Protein AF-A0A534JPN4-F1 (afdb_monomer)

pLDDT: mean 93.25, std 6.63, range [53.38, 98.0]

Secondary s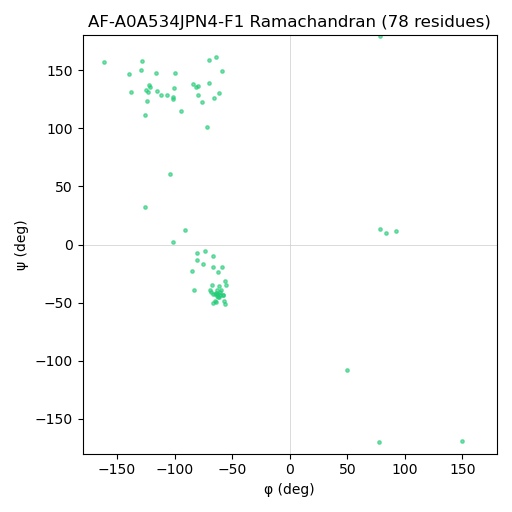tructure (DSSP, 8-state):
---EEE----HHHHHHHHHHHHHTTPEEPS----TTEEEEEEETTEEEEEETTS-EEE-----TTHHHHHHHHHHHH---

Structure (mmCIF, N/CA/C/O backbone):
data_AF-A0A534JPN4-F1
#
_entry.id   AF-A0A534JPN4-F1
#
loop_
_atom_site.group_PDB
_atom_site.id
_atom_site.type_symbol
_atom_site.label_atom_id
_atom_site.label_alt_id
_atom_site.label_comp_id
_atom_site.label_asym_id
_atom_site.label_entity_id
_atom_site.label_seq_id
_atom_site.pdbx_PDB_ins_code
_atom_site.Cartn_x
_atom_site.Cartn_y
_atom_site.Cartn_z
_atom_site.occupancy
_atom_site.B_iso_or_equiv
_atom_site.auth_seq_id
_atom_site.auth_comp_id
_atom_site.auth_asym_id
_atom_site.auth_atom_id
_atom_site.pdbx_PDB_model_num
ATOM 1 N N . MET A 1 1 ? -14.798 5.729 4.662 1.00 81.94 1 MET A N 1
ATOM 2 C CA . MET A 1 1 ? -13.757 6.790 4.607 1.00 81.94 1 MET A CA 1
ATOM 3 C C . MET A 1 1 ? -13.405 7.152 3.165 1.00 81.94 1 MET A C 1
ATOM 5 O O . MET A 1 1 ? -13.450 6.289 2.295 1.00 81.94 1 MET A O 1
ATOM 9 N N . GLN A 1 2 ? -13.043 8.417 2.915 1.00 90.69 2 GLN A N 1
ATOM 10 C CA . GLN A 1 2 ? -12.637 8.900 1.585 1.00 90.69 2 GLN A CA 1
ATOM 11 C C . GLN A 1 2 ? -11.276 8.332 1.146 1.00 90.69 2 GLN A C 1
ATOM 13 O O . GLN A 1 2 ? -10.469 7.903 1.979 1.00 90.69 2 GLN A O 1
ATOM 18 N N . GLY A 1 3 ? -11.026 8.337 -0.165 1.00 94.56 3 GLY A N 1
ATOM 19 C CA . GLY A 1 3 ? -9.728 7.976 -0.731 1.00 94.56 3 GLY A CA 1
ATOM 20 C C . GLY A 1 3 ? -8.605 8.873 -0.214 1.00 94.56 3 GLY A C 1
ATOM 21 O O . GLY A 1 3 ? -8.824 10.037 0.123 1.00 94.56 3 GLY A O 1
ATOM 22 N N . LYS A 1 4 ? -7.398 8.317 -0.115 1.00 96.31 4 LYS A N 1
ATOM 23 C CA . LYS A 1 4 ? -6.225 9.012 0.426 1.00 96.31 4 LYS A CA 1
ATOM 24 C C . LYS A 1 4 ? -4.982 8.679 -0.385 1.00 96.31 4 LYS A C 1
ATOM 26 O O . LYS A 1 4 ? -4.837 7.566 -0.887 1.00 96.31 4 LYS A O 1
ATOM 31 N N . THR A 1 5 ? -4.089 9.657 -0.477 1.00 97.25 5 THR A N 1
ATOM 32 C CA . THR A 1 5 ? -2.808 9.536 -1.171 1.00 97.25 5 THR A CA 1
ATOM 33 C C . THR A 1 5 ? -1.671 9.840 -0.208 1.00 97.25 5 THR A C 1
ATOM 35 O O . THR A 1 5 ? -1.734 10.816 0.539 1.00 97.25 5 THR A O 1
ATOM 38 N N . TRP A 1 6 ? -0.615 9.037 -0.272 1.00 97.44 6 TRP A N 1
ATOM 39 C CA . TRP A 1 6 ? 0.670 9.281 0.376 1.00 97.44 6 TRP A CA 1
ATOM 40 C C . TRP A 1 6 ? 1.738 9.449 -0.701 1.00 97.44 6 TRP A C 1
ATOM 42 O O . TRP A 1 6 ? 1.648 8.844 -1.771 1.00 97.44 6 TRP A O 1
ATOM 52 N N . LYS A 1 7 ? 2.737 10.286 -0.434 1.00 96.12 7 LYS A N 1
ATOM 53 C CA . LYS A 1 7 ? 3.852 10.568 -1.346 1.00 96.12 7 LYS A CA 1
ATOM 54 C C . LYS A 1 7 ? 5.169 10.390 -0.600 1.00 96.12 7 LYS A C 1
ATOM 56 O O . LYS A 1 7 ? 5.187 10.480 0.620 1.00 96.12 7 LYS A O 1
ATOM 61 N N . GLY A 1 8 ? 6.250 10.160 -1.343 1.00 94.75 8 GLY A N 1
ATOM 62 C CA . GLY A 1 8 ? 7.597 10.067 -0.775 1.00 94.75 8 GLY A CA 1
ATOM 63 C C . GLY A 1 8 ? 7.921 8.732 -0.100 1.00 94.75 8 GLY A C 1
ATOM 64 O O . GLY A 1 8 ? 8.926 8.639 0.596 1.00 94.75 8 GLY A O 1
ATOM 65 N N . ALA A 1 9 ? 7.117 7.682 -0.304 1.00 96.75 9 ALA A N 1
ATOM 66 C CA . ALA A 1 9 ? 7.420 6.369 0.251 1.00 96.75 9 ALA A CA 1
ATOM 67 C C . ALA A 1 9 ? 8.693 5.792 -0.391 1.00 96.75 9 ALA A C 1
ATOM 69 O O . ALA A 1 9 ? 8.784 5.653 -1.612 1.00 96.75 9 ALA A O 1
ATOM 70 N N . SER A 1 10 ? 9.666 5.410 0.435 1.00 96.44 10 SER A N 1
ATOM 71 C CA . SER A 1 10 ? 10.849 4.683 -0.034 1.00 96.44 10 SER A CA 1
ATOM 72 C C . SER A 1 10 ? 10.474 3.297 -0.594 1.00 96.44 10 SER A C 1
ATOM 74 O O . SER A 1 10 ? 9.425 2.749 -0.237 1.00 96.44 10 SER A O 1
ATOM 76 N N . PRO A 1 11 ? 11.336 2.653 -1.407 1.00 95.88 11 PRO A N 1
ATOM 77 C CA . PRO A 1 11 ? 11.107 1.276 -1.854 1.00 95.88 11 PRO A CA 1
ATOM 78 C C . PRO A 1 11 ? 10.895 0.286 -0.698 1.00 95.88 11 PRO A C 1
ATOM 80 O O . PRO A 1 11 ? 10.069 -0.621 -0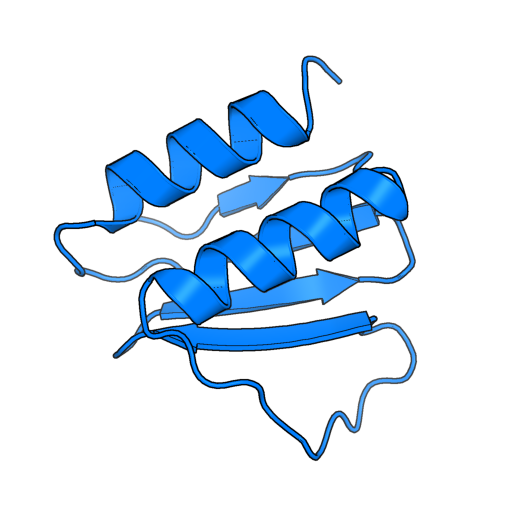.802 1.00 95.88 11 PRO A O 1
ATOM 83 N N . LYS A 1 12 ? 11.591 0.493 0.430 1.00 96.56 12 LYS A N 1
ATOM 84 C CA . LYS A 1 12 ? 11.409 -0.299 1.653 1.00 96.56 12 LYS A CA 1
ATOM 85 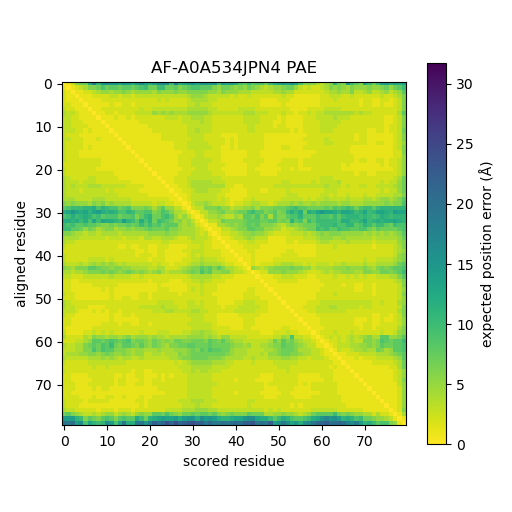C C . LYS A 1 12 ? 10.011 -0.097 2.243 1.00 96.56 12 LYS A C 1
ATOM 87 O O . LYS A 1 12 ? 9.331 -1.082 2.514 1.00 96.56 12 LYS A O 1
ATOM 92 N N . ALA A 1 13 ? 9.568 1.154 2.378 1.00 97.12 13 ALA A N 1
ATOM 93 C CA . ALA A 1 13 ? 8.232 1.482 2.874 1.00 97.12 13 ALA A CA 1
ATOM 94 C C . ALA A 1 13 ? 7.133 0.891 1.974 1.00 97.12 13 ALA A C 1
ATOM 96 O O . ALA A 1 13 ? 6.184 0.291 2.471 1.00 97.12 13 ALA A O 1
ATOM 97 N N . LEU A 1 14 ? 7.284 0.980 0.647 1.00 97.06 14 LEU A N 1
ATOM 98 C CA . LEU A 1 14 ? 6.352 0.368 -0.308 1.00 97.06 14 LEU A CA 1
ATOM 99 C C . LEU A 1 14 ? 6.224 -1.148 -0.116 1.00 97.06 14 LEU A C 1
ATOM 101 O O . LEU A 1 14 ? 5.112 -1.675 -0.164 1.00 97.06 14 LEU A O 1
ATOM 105 N N . ALA A 1 15 ? 7.342 -1.850 0.082 1.00 97.19 15 ALA A N 1
ATOM 106 C CA . ALA A 1 15 ? 7.335 -3.290 0.319 1.00 97.19 15 ALA A CA 1
ATOM 107 C C . ALA A 1 15 ? 6.682 -3.644 1.665 1.00 97.19 15 ALA A C 1
ATOM 109 O O . ALA A 1 15 ? 5.878 -4.573 1.738 1.00 97.19 15 ALA A O 1
ATOM 110 N N . GLU A 1 16 ? 6.983 -2.881 2.715 1.00 98.00 16 GLU A N 1
ATOM 111 C CA . GLU A 1 16 ? 6.416 -3.072 4.052 1.00 98.00 16 GLU A CA 1
ATOM 112 C C . GLU A 1 16 ? 4.895 -2.864 4.065 1.00 98.00 16 GLU A C 1
ATOM 114 O O . GLU A 1 16 ? 4.155 -3.696 4.591 1.00 98.00 16 GLU A O 1
ATOM 119 N N . ILE A 1 17 ? 4.414 -1.814 3.398 1.00 97.88 17 ILE A N 1
ATOM 120 C CA . ILE A 1 17 ? 2.985 -1.503 3.278 1.00 97.88 17 ILE A CA 1
ATOM 121 C C . ILE A 1 17 ? 2.247 -2.592 2.500 1.00 97.88 17 ILE A C 1
ATOM 123 O O . ILE A 1 17 ? 1.171 -3.019 2.916 1.00 97.88 17 ILE A O 1
ATOM 127 N N . ARG A 1 18 ? 2.833 -3.099 1.411 1.00 97.69 18 ARG A N 1
ATOM 128 C CA . ARG A 1 18 ? 2.275 -4.235 0.665 1.00 97.69 18 ARG A CA 1
ATOM 129 C C . ARG A 1 18 ? 2.092 -5.457 1.568 1.00 97.69 18 ARG A C 1
ATOM 131 O O . ARG A 1 18 ? 1.016 -6.049 1.586 1.00 97.69 18 ARG A O 1
ATOM 138 N N . VAL A 1 19 ? 3.118 -5.815 2.343 1.00 97.75 1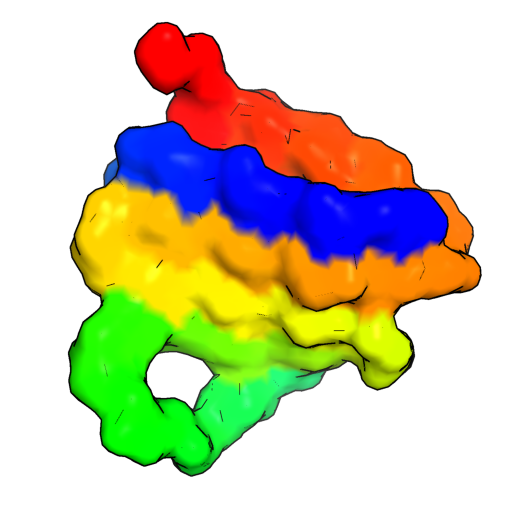9 VAL A N 1
ATOM 139 C CA . VAL A 1 19 ? 3.057 -6.954 3.275 1.00 97.75 19 VAL A CA 1
ATOM 140 C C . VAL A 1 19 ? 2.011 -6.727 4.364 1.00 97.75 19 VAL A C 1
ATOM 142 O O . VAL A 1 19 ? 1.260 -7.651 4.676 1.00 97.75 19 VAL A O 1
ATOM 145 N N . LEU A 1 20 ? 1.927 -5.516 4.925 1.00 97.19 20 LEU A N 1
ATOM 146 C CA . LEU A 1 20 ? 0.893 -5.150 5.894 1.00 97.19 20 LEU A CA 1
ATOM 147 C C . LEU A 1 20 ? -0.508 -5.389 5.320 1.00 97.19 20 LEU A C 1
ATOM 149 O O . LEU A 1 20 ? -1.308 -6.070 5.954 1.00 97.19 20 LEU A O 1
ATOM 153 N N . LEU A 1 21 ? -0.788 -4.868 4.124 1.00 96.69 21 LEU A N 1
ATOM 154 C CA . LEU A 1 21 ? -2.099 -4.989 3.486 1.00 96.69 21 LEU A CA 1
ATOM 155 C C . LEU A 1 21 ? -2.461 -6.457 3.226 1.00 96.69 21 LEU A C 1
ATOM 157 O O . LEU A 1 21 ? -3.561 -6.883 3.570 1.00 96.69 21 LEU A O 1
ATOM 161 N N . ILE A 1 22 ? -1.523 -7.254 2.704 1.00 96.38 22 ILE A N 1
ATOM 162 C CA . ILE A 1 22 ? -1.741 -8.689 2.458 1.00 96.38 22 ILE A CA 1
ATOM 163 C C . ILE A 1 22 ? -2.027 -9.441 3.767 1.00 96.38 22 ILE A C 1
ATOM 165 O O . ILE A 1 22 ? -2.953 -10.245 3.833 1.00 96.38 22 ILE A O 1
ATOM 169 N N . ARG A 1 23 ? -1.293 -9.144 4.849 1.00 95.38 23 ARG A N 1
ATOM 170 C CA . ARG A 1 23 ? -1.536 -9.747 6.175 1.00 95.38 23 ARG A CA 1
ATOM 171 C C . ARG A 1 23 ? -2.909 -9.412 6.753 1.00 95.38 23 ARG A C 1
ATOM 173 O O . ARG A 1 23 ? -3.400 -10.160 7.592 1.00 95.38 23 ARG A O 1
ATOM 180 N N . ARG A 1 24 ? -3.515 -8.304 6.324 1.00 93.00 24 ARG A N 1
ATOM 181 C CA . ARG A 1 24 ? -4.876 -7.897 6.702 1.00 93.00 24 ARG A CA 1
ATOM 182 C C . ARG A 1 24 ? -5.948 -8.421 5.744 1.00 93.00 24 ARG A C 1
ATOM 184 O O . ARG A 1 24 ? -7.095 -8.010 5.824 1.00 93.00 24 ARG A O 1
ATOM 191 N N . GLY A 1 25 ? -5.593 -9.355 4.863 1.00 93.50 25 GLY A N 1
ATOM 192 C CA . GLY A 1 25 ? -6.537 -10.016 3.965 1.00 93.50 25 GLY A CA 1
ATOM 193 C C . GLY A 1 25 ? -6.678 -9.344 2.603 1.00 93.50 25 GLY A C 1
ATOM 194 O O . GLY A 1 25 ? -7.586 -9.699 1.854 1.00 93.50 25 GLY A O 1
ATOM 195 N N . ALA A 1 26 ? -5.798 -8.399 2.253 1.00 95.75 26 ALA A N 1
ATOM 196 C CA . ALA A 1 26 ? -5.763 -7.892 0.890 1.00 95.75 26 ALA A CA 1
ATOM 197 C C . ALA A 1 26 ? -5.222 -8.957 -0.076 1.00 95.75 26 ALA A C 1
ATOM 199 O O . ALA A 1 26 ? -4.233 -9.635 0.206 1.00 95.75 26 ALA A O 1
ATOM 200 N N . VAL A 1 27 ? -5.845 -9.060 -1.244 1.00 96.06 27 VAL A N 1
ATOM 201 C CA . VAL A 1 27 ? -5.402 -9.926 -2.340 1.00 96.06 27 VAL A CA 1
ATOM 202 C C . VAL A 1 27 ? -4.672 -9.073 -3.365 1.00 96.06 27 VAL A C 1
ATOM 204 O O . VAL A 1 27 ? -5.129 -7.982 -3.702 1.00 96.06 27 VAL A O 1
ATOM 207 N N . GLU A 1 28 ? -3.525 -9.548 -3.838 1.00 95.38 28 GLU A N 1
ATOM 208 C CA . GLU A 1 28 ? -2.763 -8.858 -4.873 1.00 95.38 28 GLU A CA 1
ATOM 209 C C . GLU A 1 28 ? -3.308 -9.136 -6.275 1.00 95.38 28 GLU A C 1
ATOM 211 O O . GLU A 1 28 ? -3.587 -10.279 -6.633 1.00 95.38 28 GLU A O 1
ATOM 216 N N . ASP A 1 29 ? -3.411 -8.077 -7.078 1.00 93.19 29 ASP A N 1
ATOM 217 C CA . ASP A 1 29 ? -3.699 -8.172 -8.503 1.00 93.19 29 ASP A CA 1
ATOM 218 C C . ASP A 1 29 ? -2.431 -8.629 -9.249 1.00 93.19 29 ASP A C 1
ATOM 220 O O . ASP A 1 29 ? -1.395 -7.964 -9.204 1.00 93.19 29 ASP A O 1
ATOM 224 N N . THR A 1 30 ? -2.523 -9.739 -9.984 1.00 82.69 30 THR A N 1
ATOM 225 C CA . THR A 1 30 ? -1.395 -10.321 -10.735 1.00 82.69 30 THR A CA 1
ATOM 226 C C . THR A 1 30 ? -1.191 -9.699 -12.121 1.00 82.69 30 THR A C 1
ATOM 228 O O . THR A 1 30 ? -0.079 -9.719 -12.642 1.00 82.69 30 THR A O 1
ATOM 231 N N . ASP A 1 31 ? -2.232 -9.096 -12.704 1.00 83.44 31 ASP A N 1
ATOM 232 C CA . ASP A 1 31 ? -2.228 -8.565 -14.076 1.00 83.44 31 ASP A CA 1
ATOM 233 C C . ASP A 1 31 ? -2.122 -7.032 -14.112 1.00 83.44 31 ASP A C 1
ATOM 235 O O . ASP A 1 31 ? -2.999 -6.315 -14.615 1.00 83.44 31 ASP A O 1
ATOM 239 N N . LEU A 1 32 ? -1.026 -6.497 -13.571 1.00 81.75 32 LEU A N 1
ATOM 240 C CA . LEU A 1 32 ? -0.753 -5.059 -13.621 1.00 81.75 32 LEU A CA 1
ATOM 241 C C . LEU A 1 32 ? -0.364 -4.641 -15.044 1.00 81.75 32 LEU A C 1
ATOM 243 O O . LEU A 1 32 ? 0.773 -4.805 -15.477 1.00 81.75 32 LEU A O 1
ATOM 247 N N . ARG A 1 33 ? -1.312 -4.052 -15.781 1.00 83.69 33 ARG A N 1
ATOM 248 C CA . ARG A 1 33 ? -1.067 -3.511 -17.134 1.00 83.69 33 ARG A CA 1
ATOM 249 C C . ARG A 1 33 ? -0.293 -2.188 -17.135 1.00 83.69 33 ARG A C 1
ATOM 251 O O . ARG A 1 33 ? 0.200 -1.769 -18.176 1.00 83.69 33 ARG A O 1
ATOM 258 N N . ASN A 1 34 ? -0.222 -1.511 -15.990 1.00 86.12 34 ASN A N 1
ATOM 259 C CA . ASN A 1 34 ? 0.427 -0.214 -15.852 1.00 86.12 34 ASN A CA 1
ATOM 260 C C . ASN A 1 34 ? 1.882 -0.390 -15.374 1.00 86.12 34 ASN A C 1
ATOM 262 O O . ASN A 1 34 ? 2.087 -0.801 -14.231 1.00 86.12 34 ASN A O 1
ATOM 266 N N . PRO A 1 35 ? 2.899 -0.038 -16.183 1.00 86.12 35 PRO A N 1
ATOM 267 C CA . PRO A 1 35 ? 4.306 -0.263 -15.832 1.00 86.12 35 PRO A CA 1
ATOM 268 C C . PRO A 1 35 ? 4.784 0.571 -14.631 1.00 86.12 35 PRO A C 1
ATOM 270 O O . PRO A 1 35 ? 5.788 0.236 -13.996 1.00 86.12 35 PRO A O 1
ATOM 273 N N . TYR A 1 36 ? 4.073 1.652 -14.300 1.00 91.88 36 TYR A N 1
ATOM 274 C CA . TYR A 1 36 ? 4.405 2.524 -13.173 1.00 91.88 36 TYR A CA 1
ATOM 275 C C . TYR A 1 36 ? 3.925 1.972 -11.826 1.00 91.88 36 TYR A C 1
ATOM 277 O O . TYR A 1 36 ? 4.361 2.459 -10.778 1.00 91.88 36 TYR A O 1
ATOM 285 N N . GLU A 1 37 ? 3.052 0.964 -11.835 1.00 92.38 37 GLU A N 1
ATOM 286 C CA . GLU A 1 37 ? 2.592 0.289 -10.625 1.00 92.38 37 GLU A CA 1
ATOM 287 C C . GLU A 1 37 ? 3.649 -0.714 -10.159 1.00 92.38 37 GLU A C 1
ATOM 289 O O . GLU A 1 37 ? 4.176 -1.522 -10.925 1.00 92.38 37 GLU A O 1
ATOM 294 N N . ALA A 1 38 ? 4.003 -0.618 -8.881 1.00 94.50 38 ALA A N 1
ATOM 295 C CA . ALA A 1 38 ? 4.834 -1.604 -8.208 1.00 94.50 38 ALA A CA 1
ATOM 296 C C . ALA A 1 38 ? 3.979 -2.780 -7.720 1.00 94.50 38 ALA A C 1
ATOM 298 O O . ALA A 1 38 ? 4.418 -3.923 -7.790 1.00 94.50 38 ALA A O 1
ATOM 299 N N . TRP A 1 39 ? 2.775 -2.487 -7.226 1.00 96.94 39 TRP A N 1
ATOM 300 C CA . TRP A 1 39 ? 1.790 -3.465 -6.778 1.00 96.94 39 TRP A CA 1
ATOM 301 C C . TRP A 1 39 ? 0.405 -2.819 -6.714 1.00 96.94 39 TRP A C 1
ATOM 303 O O . TRP A 1 39 ? 0.270 -1.602 -6.534 1.00 96.94 39 TRP A O 1
ATOM 313 N N . ARG A 1 40 ? -0.632 -3.649 -6.788 1.00 97.19 40 ARG A N 1
ATOM 314 C CA . ARG A 1 40 ? -2.007 -3.266 -6.480 1.00 97.19 40 ARG A CA 1
ATOM 315 C C . ARG A 1 40 ? -2.646 -4.379 -5.672 1.00 97.19 40 ARG A C 1
ATOM 317 O O . ARG A 1 40 ? -2.555 -5.540 -6.051 1.00 97.19 40 ARG A O 1
ATOM 324 N N . VAL A 1 41 ? -3.283 -4.022 -4.566 1.00 96.69 41 VAL A N 1
ATOM 325 C CA . VAL A 1 41 ? -3.971 -4.976 -3.695 1.00 96.69 41 VAL A CA 1
ATOM 326 C C . VAL A 1 41 ? -5.389 -4.504 -3.405 1.00 96.69 41 VAL A C 1
ATOM 328 O O . VAL A 1 41 ? -5.666 -3.300 -3.384 1.00 96.69 41 VAL A O 1
ATOM 331 N N . ARG A 1 42 ? -6.297 -5.450 -3.176 1.00 95.38 42 ARG A N 1
ATOM 332 C CA . ARG A 1 42 ? -7.708 -5.185 -2.886 1.00 95.38 42 ARG A CA 1
ATOM 333 C C . ARG A 1 42 ? -8.111 -5.839 -1.584 1.00 95.38 42 ARG A C 1
ATOM 335 O O . ARG A 1 42 ? -7.849 -7.018 -1.381 1.00 95.38 42 ARG A O 1
ATOM 342 N N . ILE A 1 43 ? -8.788 -5.077 -0.742 1.00 93.19 43 ILE A N 1
ATOM 343 C CA . ILE A 1 43 ? -9.438 -5.567 0.468 1.00 93.19 43 ILE A CA 1
ATOM 344 C C . ILE A 1 43 ? -10.901 -5.136 0.402 1.00 93.19 43 ILE A C 1
ATOM 346 O O . ILE A 1 43 ? -11.222 -3.947 0.405 1.00 93.19 43 ILE A O 1
ATOM 350 N N . GLU A 1 44 ? -11.784 -6.119 0.234 1.00 88.38 44 GLU A N 1
ATOM 351 C CA . GLU A 1 44 ? -13.207 -5.921 -0.058 1.00 88.38 44 GLU A CA 1
ATOM 352 C C . GLU A 1 44 ? -13.445 -4.940 -1.228 1.00 88.38 44 GLU A C 1
ATOM 354 O O . GLU A 1 44 ? -13.189 -5.272 -2.385 1.00 88.38 44 GLU A O 1
ATOM 359 N N . LYS A 1 45 ? -13.932 -3.724 -0.939 1.00 88.62 45 LYS A N 1
ATOM 360 C CA . LYS A 1 45 ? -14.220 -2.661 -1.919 1.00 88.62 45 LYS A CA 1
ATOM 361 C C . LYS A 1 45 ? -13.142 -1.570 -1.973 1.00 88.62 45 LYS A C 1
ATOM 363 O O . LYS A 1 45 ? -13.293 -0.610 -2.726 1.00 88.62 45 LYS A O 1
ATOM 368 N N . SER A 1 46 ? -12.071 -1.698 -1.193 1.00 93.50 46 SER A N 1
ATOM 369 C CA . SER A 1 46 ? -10.962 -0.744 -1.153 1.00 93.50 46 SER A CA 1
ATOM 370 C C . SER A 1 46 ? -9.772 -1.254 -1.957 1.00 93.50 46 SER A C 1
ATOM 372 O O . SER A 1 46 ? -9.275 -2.358 -1.738 1.00 93.50 46 SER A O 1
ATOM 374 N N . VAL A 1 47 ? -9.291 -0.424 -2.879 1.00 95.81 47 VAL A N 1
ATOM 375 C CA . VAL A 1 47 ? -8.120 -0.705 -3.711 1.00 95.81 47 VAL A CA 1
ATOM 376 C C . VAL A 1 47 ? -6.962 0.151 -3.231 1.00 95.81 47 VAL A C 1
ATOM 378 O O . VAL A 1 47 ? -7.093 1.370 -3.124 1.00 95.81 47 VAL A O 1
ATOM 381 N N . PHE A 1 48 ? -5.821 -0.483 -2.989 1.00 97.06 48 PHE A N 1
ATOM 382 C CA . PHE A 1 48 ? -4.559 0.174 -2.685 1.00 97.06 48 PHE A CA 1
ATOM 383 C C . PHE A 1 48 ? -3.594 -0.048 -3.842 1.00 97.06 48 PHE A C 1
ATOM 385 O O . PHE A 1 48 ? -3.387 -1.176 -4.281 1.00 97.06 48 PHE A O 1
ATOM 392 N N . THR A 1 49 ? -2.996 1.027 -4.340 1.00 97.69 49 THR A N 1
ATOM 393 C CA . THR A 1 49 ? -2.019 0.986 -5.431 1.00 97.69 49 THR A CA 1
ATOM 394 C C . THR A 1 49 ? -0.733 1.651 -4.973 1.00 97.69 49 THR A C 1
ATOM 396 O O . THR A 1 49 ? -0.756 2.811 -4.559 1.00 97.69 49 THR A O 1
ATOM 399 N N . GLY A 1 50 ? 0.380 0.927 -5.051 1.00 97.50 50 GLY A N 1
ATOM 400 C CA . GLY A 1 50 ? 1.719 1.457 -4.831 1.00 97.50 50 GLY A CA 1
ATOM 401 C C . GLY A 1 50 ? 2.408 1.703 -6.166 1.00 97.50 50 GLY A C 1
ATOM 402 O O . GLY A 1 50 ? 2.529 0.792 -6.982 1.00 97.50 50 GLY A O 1
ATOM 403 N N . TYR A 1 51 ? 2.884 2.922 -6.392 1.00 97.06 51 TYR A N 1
ATOM 404 C CA . TYR A 1 51 ? 3.607 3.310 -7.600 1.00 97.06 51 TYR A CA 1
ATOM 405 C C . TYR A 1 51 ? 5.112 3.308 -7.354 1.00 97.06 51 TYR A C 1
ATOM 407 O O . TYR A 1 51 ? 5.578 3.673 -6.274 1.00 97.06 51 TYR A O 1
ATOM 415 N N . ARG A 1 52 ? 5.896 2.989 -8.389 1.00 95.38 52 ARG A N 1
ATOM 416 C CA . ARG A 1 52 ? 7.371 2.996 -8.335 1.00 95.38 52 ARG A CA 1
ATOM 417 C C . ARG A 1 52 ? 7.964 4.362 -7.963 1.00 95.38 52 ARG A C 1
ATOM 419 O O . ARG A 1 52 ? 9.097 4.424 -7.507 1.00 95.38 52 ARG A O 1
ATOM 426 N N . SER A 1 53 ? 7.192 5.439 -8.116 1.00 95.88 53 SER A N 1
ATOM 427 C CA . SER A 1 53 ? 7.546 6.801 -7.698 1.00 95.88 53 SER A CA 1
ATOM 428 C C . SER A 1 53 ? 7.501 7.037 -6.182 1.00 95.88 53 SER A C 1
ATOM 430 O O . 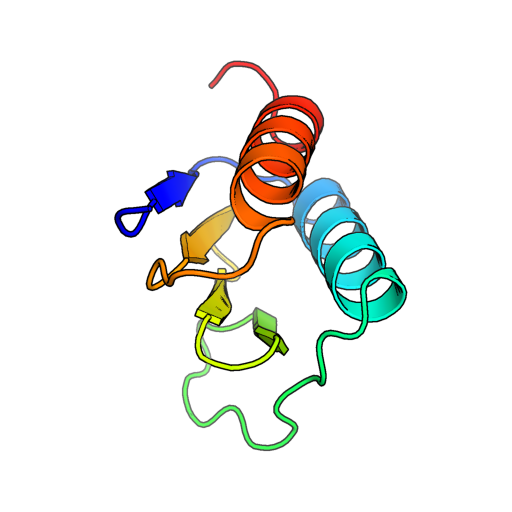SER A 1 53 ? 7.814 8.138 -5.738 1.00 95.88 53 SER A O 1
ATOM 432 N N . GLY A 1 54 ? 7.055 6.061 -5.382 1.00 95.88 54 GLY A N 1
ATOM 433 C CA . GLY A 1 54 ? 6.819 6.255 -3.947 1.00 95.88 54 GLY A CA 1
ATOM 434 C C . GLY A 1 54 ? 5.457 6.872 -3.623 1.00 95.88 54 GLY A C 1
ATOM 435 O O . GLY A 1 54 ? 5.206 7.267 -2.485 1.00 95.88 54 GLY A O 1
ATOM 436 N N . THR A 1 55 ? 4.564 6.982 -4.610 1.00 97.69 55 THR A N 1
ATOM 437 C CA . THR A 1 55 ? 3.165 7.352 -4.364 1.00 97.69 55 THR A CA 1
ATOM 438 C C . THR A 1 55 ? 2.367 6.115 -3.975 1.00 97.69 55 THR A C 1
ATOM 440 O O . THR A 1 55 ? 2.510 5.064 -4.595 1.00 97.69 55 THR A O 1
ATOM 443 N N . ILE A 1 56 ? 1.491 6.246 -2.985 1.00 97.81 56 ILE A N 1
ATOM 444 C CA . ILE A 1 56 ? 0.512 5.223 -2.617 1.00 97.81 56 ILE A CA 1
ATOM 445 C C . ILE A 1 56 ? -0.863 5.861 -2.692 1.00 97.81 56 ILE A C 1
ATOM 447 O O . ILE A 1 56 ? -1.071 6.942 -2.146 1.00 97.81 56 ILE A O 1
ATOM 451 N N . TYR A 1 57 ? -1.799 5.196 -3.352 1.00 97.31 57 TYR A N 1
ATOM 452 C CA . TYR A 1 57 ? -3.180 5.639 -3.468 1.00 97.31 57 TYR A CA 1
ATOM 453 C C . TYR A 1 57 ? -4.123 4.589 -2.891 1.00 97.31 57 TYR A C 1
ATOM 455 O O . TYR A 1 57 ? -3.978 3.405 -3.189 1.00 97.31 57 TYR A O 1
ATOM 463 N N . CYS A 1 58 ? -5.103 5.026 -2.104 1.00 96.88 58 CYS A N 1
ATOM 464 C CA . CYS A 1 58 ? -6.257 4.230 -1.715 1.00 96.88 58 CYS A CA 1
ATOM 465 C C . CYS A 1 58 ? -7.533 4.846 -2.297 1.00 96.88 58 CYS A C 1
ATOM 467 O O . CYS A 1 58 ? -7.776 6.042 -2.116 1.00 96.88 58 CYS A O 1
ATOM 469 N N . SER A 1 59 ? -8.382 4.023 -2.917 1.00 96.25 59 SER A N 1
ATOM 470 C CA . SER A 1 59 ? -9.694 4.442 -3.432 1.00 96.25 59 SER A CA 1
ATOM 471 C C . SER A 1 59 ? -10.697 4.832 -2.338 1.00 96.25 59 SER A C 1
ATOM 473 O O . SER A 1 59 ? -11.760 5.367 -2.640 1.00 96.25 59 SER A O 1
ATOM 475 N N . GLY A 1 60 ? -10.380 4.567 -1.068 1.00 92.12 60 GLY A N 1
ATOM 476 C CA . GLY A 1 60 ? -11.328 4.658 0.037 1.00 92.12 60 GLY A CA 1
ATOM 477 C C . GLY A 1 60 ? -12.263 3.453 0.071 1.00 92.12 60 GLY A C 1
ATOM 478 O O . GLY A 1 60 ? -12.041 2.447 -0.605 1.00 92.12 60 GLY A O 1
ATOM 479 N N . GLY A 1 61 ? -13.297 3.537 0.898 1.00 90.81 61 GLY A N 1
ATOM 480 C CA . GLY A 1 61 ? -14.260 2.458 1.112 1.00 90.81 61 GLY A CA 1
ATOM 481 C C . GLY A 1 61 ? -14.822 2.485 2.523 1.00 90.81 61 GLY A C 1
ATOM 482 O O . GLY A 1 61 ? -14.618 3.457 3.252 1.00 90.81 61 GLY A O 1
ATOM 483 N N . ASP A 1 62 ? -15.532 1.432 2.903 1.00 88.38 62 ASP A N 1
ATOM 484 C CA . ASP A 1 62 ? -16.269 1.373 4.171 1.00 88.38 62 ASP A CA 1
ATOM 485 C C . ASP A 1 62 ? -15.896 0.156 5.022 1.00 88.38 62 ASP A C 1
ATOM 487 O O . ASP A 1 62 ? -16.717 -0.407 5.737 1.00 88.38 62 ASP A O 1
ATOM 491 N N . ILE A 1 63 ? -14.636 -0.276 4.923 1.00 88.31 63 ILE A N 1
ATOM 492 C CA . ILE A 1 63 ? -14.143 -1.370 5.758 1.00 88.31 63 ILE A CA 1
ATOM 493 C C . ILE A 1 63 ? -13.800 -0.836 7.160 1.00 88.31 63 ILE A C 1
ATOM 495 O O . ILE A 1 63 ? -13.152 0.216 7.260 1.00 88.31 63 ILE 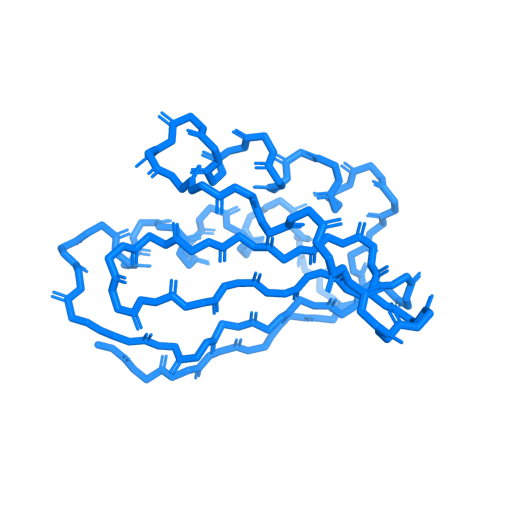A O 1
ATOM 499 N N . PRO A 1 64 ? -14.164 -1.542 8.248 1.00 88.88 64 PRO A N 1
ATOM 500 C CA . PRO A 1 64 ? -13.893 -1.092 9.618 1.00 88.88 64 PRO A CA 1
ATOM 501 C C . PRO A 1 64 ? -12.408 -0.820 9.894 1.00 88.88 64 PRO A C 1
ATOM 503 O O . PRO A 1 64 ? -12.054 0.072 10.664 1.00 88.88 64 PRO A O 1
ATOM 506 N N . GLU A 1 65 ? -11.519 -1.560 9.229 1.00 90.25 65 GLU A N 1
ATOM 507 C CA . GLU A 1 65 ? -10.073 -1.465 9.427 1.00 90.25 65 GLU A CA 1
ATOM 508 C C . GLU A 1 65 ? -9.418 -0.285 8.684 1.00 90.25 65 GLU A C 1
ATOM 510 O O . GLU A 1 65 ? -8.241 0.014 8.888 1.00 90.25 65 GLU A O 1
ATOM 515 N N . LEU A 1 66 ? -10.157 0.439 7.838 1.00 92.50 66 LEU A N 1
ATOM 516 C CA . LEU A 1 66 ? -9.566 1.436 6.941 1.00 92.50 66 LEU A CA 1
ATOM 517 C C . LEU A 1 66 ? -8.852 2.563 7.698 1.00 92.50 66 LEU A C 1
ATOM 519 O O . LEU A 1 66 ? -7.794 3.025 7.273 1.00 92.50 66 LEU A O 1
ATOM 523 N N . ALA A 1 67 ? -9.394 2.965 8.851 1.00 93.69 67 ALA A N 1
ATOM 524 C CA . ALA A 1 67 ? -8.790 3.984 9.707 1.00 93.69 67 ALA A CA 1
ATOM 525 C C . ALA A 1 67 ? -7.442 3.524 10.277 1.00 93.69 67 ALA A C 1
ATOM 527 O O . ALA A 1 67 ? -6.474 4.290 10.280 1.00 93.69 67 ALA A O 1
ATOM 528 N N . PHE A 1 68 ? -7.371 2.263 10.710 1.00 94.69 68 PHE A N 1
ATOM 529 C CA . PHE A 1 68 ? -6.138 1.648 11.187 1.00 94.69 68 PHE A CA 1
ATOM 530 C C . PHE A 1 68 ? -5.105 1.569 10.057 1.00 94.69 68 PHE A C 1
ATOM 532 O O . PHE A 1 68 ? -3.995 2.070 10.219 1.00 94.69 68 PHE A O 1
ATOM 539 N N . LEU A 1 69 ? -5.493 1.056 8.884 1.00 95.69 69 LEU A N 1
ATOM 540 C CA . LEU A 1 69 ? -4.610 0.968 7.717 1.00 95.69 69 LEU A CA 1
ATOM 541 C C . LEU A 1 69 ? -4.066 2.342 7.311 1.00 95.69 69 LEU A C 1
ATOM 543 O O . LEU A 1 69 ? -2.874 2.487 7.055 1.00 95.69 69 LEU A O 1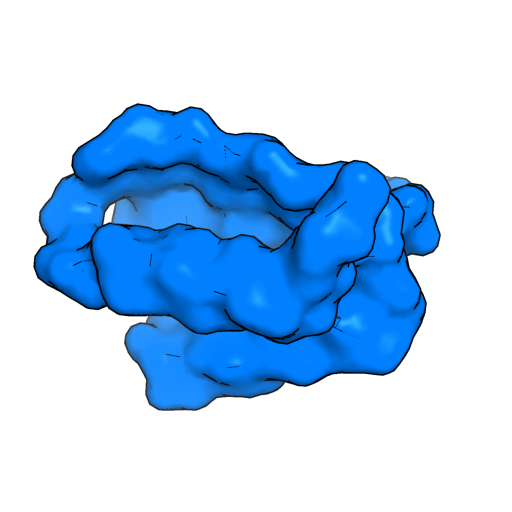
ATOM 547 N N . TYR A 1 70 ? -4.911 3.374 7.294 1.00 95.94 70 TYR A N 1
ATOM 548 C CA . TYR A 1 70 ? -4.489 4.729 6.939 1.00 95.94 70 TYR A CA 1
ATOM 549 C C . TYR A 1 70 ? -3.465 5.298 7.917 1.00 95.94 70 TYR A C 1
ATOM 551 O O . TYR A 1 70 ? -2.539 5.994 7.490 1.00 95.94 70 TYR A O 1
ATOM 559 N N . LYS A 1 71 ? -3.645 5.029 9.214 1.00 96.25 71 LYS A N 1
ATOM 560 C CA . LYS A 1 71 ? -2.705 5.437 10.255 1.00 96.25 71 LYS A CA 1
ATOM 561 C C . LYS A 1 71 ? -1.380 4.693 10.103 1.00 96.25 71 LYS A C 1
ATOM 563 O O . LYS A 1 71 ? -0.350 5.349 10.007 1.00 96.25 71 LYS A O 1
ATOM 568 N N . SER A 1 72 ? -1.411 3.367 9.977 1.00 97.12 72 SER A N 1
ATOM 569 C CA . SER A 1 72 ? -0.201 2.556 9.810 1.00 97.12 72 SER A CA 1
ATOM 570 C C . SER A 1 72 ? 0.583 2.928 8.550 1.00 97.12 72 SER A C 1
ATOM 572 O O . SER A 1 72 ? 1.800 3.049 8.604 1.00 97.12 72 SER A O 1
ATOM 574 N N . ILE A 1 73 ? -0.094 3.187 7.426 1.00 96.81 73 ILE A N 1
ATOM 575 C CA . ILE A 1 73 ? 0.570 3.672 6.206 1.00 96.81 73 ILE A CA 1
ATOM 576 C C . ILE A 1 73 ? 1.231 5.031 6.459 1.00 96.81 73 ILE A C 1
ATOM 578 O O . ILE A 1 73 ? 2.379 5.228 6.078 1.00 96.81 73 ILE A O 1
ATOM 582 N N . SER A 1 74 ? 0.534 5.963 7.116 1.00 96.44 74 SER A N 1
ATOM 583 C CA . SER A 1 74 ? 1.111 7.263 7.475 1.00 96.44 74 SER A CA 1
ATOM 584 C C . SER A 1 74 ? 2.342 7.133 8.382 1.00 96.44 74 SER A C 1
ATOM 586 O O . SER A 1 74 ? 3.305 7.864 8.180 1.00 96.44 74 SER A O 1
ATOM 588 N N . GLU A 1 75 ? 2.340 6.203 9.335 1.00 96.81 75 GLU A N 1
ATOM 589 C CA . GLU A 1 75 ? 3.481 5.944 10.224 1.00 96.81 75 GLU A CA 1
ATOM 590 C C . GLU A 1 75 ? 4.674 5.331 9.475 1.00 96.81 75 GLU A C 1
ATOM 592 O O . GLU A 1 75 ? 5.805 5.752 9.699 1.00 96.81 75 GLU A O 1
ATOM 597 N N . ILE A 1 76 ? 4.430 4.393 8.550 1.00 96.75 76 ILE A N 1
ATOM 598 C CA . ILE A 1 76 ? 5.489 3.757 7.746 1.00 96.75 76 ILE A CA 1
ATOM 599 C C . ILE A 1 76 ? 6.107 4.743 6.745 1.00 96.75 76 ILE A C 1
ATOM 601 O O . ILE A 1 76 ? 7.315 4.720 6.515 1.00 96.75 76 ILE A O 1
ATOM 605 N N . VAL A 1 77 ? 5.290 5.602 6.126 1.00 95.56 77 VAL A N 1
ATOM 606 C CA . VAL A 1 77 ? 5.788 6.644 5.212 1.00 95.56 77 VAL A CA 1
ATOM 607 C C . VAL A 1 77 ? 6.587 7.701 5.979 1.00 95.56 77 VAL A C 1
ATOM 609 O O . VAL A 1 77 ? 7.592 8.184 5.464 1.00 95.56 77 VAL A O 1
ATOM 612 N N . GLY A 1 78 ? 6.179 8.010 7.214 1.00 88.19 78 GLY A N 1
ATOM 613 C CA . GLY A 1 78 ? 6.790 9.046 8.039 1.00 88.19 78 GLY A CA 1
ATOM 614 C C . GLY A 1 78 ? 6.355 10.467 7.645 1.00 88.19 78 GLY A C 1
ATOM 615 O O . GLY A 1 78 ? 5.538 10.645 6.734 1.00 88.19 78 GLY A O 1
ATOM 616 N N . PRO A 1 79 ? 6.852 11.497 8.356 1.00 70.75 79 PRO A N 1
ATOM 617 C CA . PRO A 1 79 ? 6.690 12.885 7.934 1.00 70.75 79 PRO A CA 1
ATOM 618 C C . PRO A 1 79 ? 7.375 13.091 6.577 1.00 70.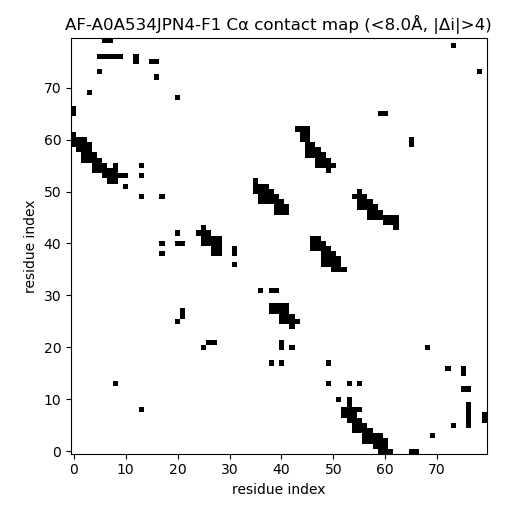75 79 PRO A C 1
ATOM 620 O O . PRO A 1 79 ? 8.519 12.679 6.390 1.00 70.75 79 PRO A O 1
ATOM 623 N N . VAL A 1 80 ? 6.642 13.701 5.643 1.00 53.38 80 VAL A N 1
ATOM 624 C CA . VAL A 1 80 ? 7.147 14.106 4.321 1.00 53.38 80 VAL A CA 1
ATOM 625 C C . VAL A 1 80 ? 7.827 15.460 4.431 1.00 53.38 80 VAL A C 1
ATOM 627 O O . VAL A 1 80 ? 7.233 16.336 5.101 1.00 53.38 80 VAL A O 1
#

Mean predicted aligned error: 3.27 Å

Nearest PDB structures (foldseek):
  3vn5-assembly1_A  TM=8.083E-01  e=1.326E-03  Aquifex aeolicus VF5
  4py5-assembly1_A  TM=7.674E-01  e=1.502E-03  Thermovibrio ammonificans HB-1
  2d0c-assembly1_A  TM=7.296E-01  e=1.508E-02  Geobacillus stearothermophilus
  3asm-assembly1_A  TM=6.141E-01  e=5.585E-02  Geobacillus stearothermophilus
  3lf0-assembly1_B  TM=4.301E-01  e=1.833E+00  Mycobacterium tuberculosis

Sequence (80 aa):
MQGKTWKGASPKALAEIRVLLIRRGAVEDTDLRNPYEAWRVRIEKSVFTGYRSGTIYCSGGDIPELAFLYKSISEIVGPV

Foldseek 3Di:
DAKDKDAQADPVLLVVLVVVCVVVPWDWDPDPPDPQWPTWTDDPPWIWTQGPRRMIIIRDDDDPCVVVSVVVSDVSSDDD

Solvent-accessible surface area (backbone atoms only — not comparabl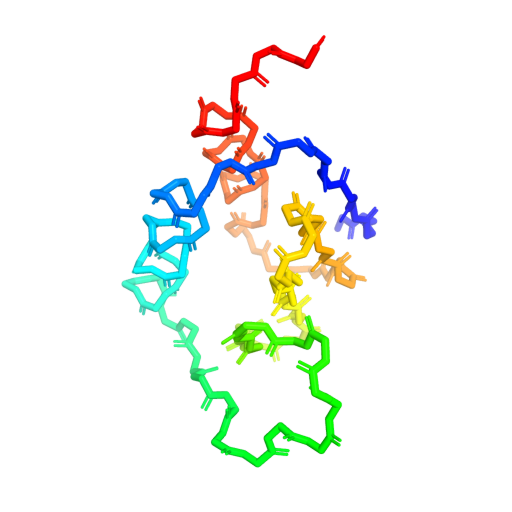e to full-atom values): 4530 Å² total; per-residue (Å²): 88,78,55,51,75,50,65,72,27,48,74,66,37,52,54,51,50,52,53,53,43,40,75,73,62,24,46,72,61,86,80,72,85,52,87,59,51,71,47,39,35,36,41,94,82,26,41,40,38,37,31,73,82,17,37,35,40,33,68,22,42,83,59,90,60,50,65,58,53,55,49,53,49,48,62,62,50,46,88,124

Radius of gyration: 11.4 Å; Cα contacts (8 Å, |Δi|>4): 134; chains: 1; bounding box: 28×24×28 Å